Protein AF-A0A183TXJ0-F1 (afdb_monomer)

Mean predicted aligned error: 5.39 Å

Structure (mmCIF, N/CA/C/O backbone):
data_AF-A0A183TXJ0-F1
#
_entry.id   AF-A0A183TXJ0-F1
#
loop_
_atom_site.group_PDB
_atom_site.id
_atom_site.type_symbol
_atom_site.label_atom_id
_atom_site.label_alt_id
_atom_site.label_comp_id
_atom_site.label_asym_id
_atom_site.label_entity_id
_atom_site.label_seq_id
_atom_site.pdbx_PDB_ins_code
_atom_site.Cartn_x
_atom_site.Cartn_y
_atom_site.Cartn_z
_atom_site.occupancy
_atom_site.B_iso_or_equiv
_atom_site.auth_seq_id
_atom_site.auth_comp_id
_atom_site.auth_asym_id
_atom_site.auth_atom_id
_atom_site.pdbx_PDB_model_num
ATOM 1 N N . THR A 1 1 ? -11.719 11.748 6.983 1.00 96.56 1 THR A N 1
ATOM 2 C CA . THR A 1 1 ? -11.239 13.034 6.437 1.00 96.56 1 THR A CA 1
ATOM 3 C C . THR A 1 1 ? -11.824 14.182 7.233 1.00 96.56 1 THR A C 1
ATOM 5 O O . THR A 1 1 ? -12.914 14.024 7.769 1.00 96.56 1 THR A O 1
ATOM 8 N N . THR A 1 2 ? -11.130 15.321 7.303 1.00 98.06 2 THR A N 1
ATOM 9 C CA . THR A 1 2 ? -11.661 16.577 7.871 1.00 98.06 2 THR A CA 1
ATOM 10 C C . THR A 1 2 ? -12.216 17.528 6.818 1.00 98.06 2 THR A C 1
ATOM 12 O O . THR A 1 2 ? -12.586 18.658 7.136 1.00 98.06 2 THR A O 1
ATOM 15 N N . ARG A 1 3 ? -12.206 17.122 5.545 1.00 97.88 3 ARG A N 1
ATOM 16 C CA . ARG A 1 3 ? -12.872 17.869 4.482 1.00 97.88 3 ARG A CA 1
A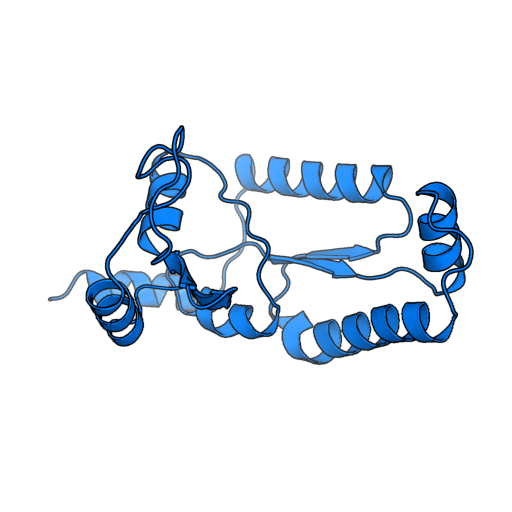TOM 17 C C . ARG A 1 3 ? -14.383 17.850 4.736 1.00 97.88 3 ARG A C 1
ATOM 19 O O . ARG A 1 3 ? -14.897 16.789 5.078 1.00 97.88 3 ARG A O 1
ATOM 26 N N . PRO A 1 4 ? -15.112 18.957 4.524 1.00 96.88 4 PRO A N 1
ATOM 27 C CA . PRO A 1 4 ? -16.568 18.928 4.518 1.00 96.88 4 PRO A CA 1
ATOM 28 C C . PRO A 1 4 ? -17.114 17.932 3.488 1.00 96.88 4 PRO A C 1
ATOM 30 O O . PRO A 1 4 ? -16.593 17.816 2.371 1.00 96.88 4 PRO A O 1
ATOM 33 N N . LYS A 1 5 ? -18.182 17.228 3.863 1.00 97.44 5 LYS A N 1
ATOM 34 C CA . LYS A 1 5 ? -18.923 16.338 2.967 1.00 97.44 5 LYS A CA 1
ATOM 35 C C . LYS A 1 5 ? -19.512 17.145 1.807 1.00 97.44 5 LYS A C 1
ATOM 37 O O . LYS A 1 5 ? -20.198 18.137 2.040 1.00 97.44 5 LYS A O 1
ATOM 42 N N . LYS A 1 6 ? -19.248 16.732 0.567 1.00 96.94 6 LYS A N 1
ATOM 43 C CA . LYS A 1 6 ? -19.838 17.325 -0.643 1.00 96.94 6 LYS A CA 1
ATOM 44 C C . LYS A 1 6 ? -21.233 16.753 -0.896 1.00 96.94 6 LYS A C 1
ATOM 46 O O . LYS A 1 6 ? -21.591 15.685 -0.396 1.00 96.94 6 LYS A O 1
ATOM 51 N N . THR A 1 7 ? -22.017 17.452 -1.711 1.00 96.94 7 THR A N 1
ATOM 52 C CA . THR A 1 7 ? -23.308 16.960 -2.204 1.00 96.94 7 THR A CA 1
ATOM 53 C C . THR A 1 7 ? -23.135 15.609 -2.901 1.00 96.94 7 THR A C 1
ATOM 55 O O . THR A 1 7 ? -22.216 15.440 -3.697 1.00 96.94 7 THR A O 1
ATOM 58 N N . GLY A 1 8 ? -23.998 14.643 -2.579 1.00 96.12 8 GLY A N 1
ATOM 59 C CA . GLY A 1 8 ? -23.930 13.274 -3.105 1.00 96.12 8 GLY A CA 1
ATOM 60 C C . GLY A 1 8 ? -23.003 12.330 -2.331 1.00 96.12 8 GLY A C 1
ATOM 61 O O . GLY A 1 8 ? -23.166 11.118 -2.430 1.00 96.12 8 GLY A O 1
ATOM 62 N N . GLU A 1 9 ? -22.087 12.840 -1.500 1.00 97.31 9 GLU A N 1
ATOM 63 C CA . GLU A 1 9 ? -21.264 11.976 -0.652 1.00 97.31 9 GLU A CA 1
ATOM 64 C C . GLU A 1 9 ? -22.064 11.455 0.550 1.00 97.31 9 GLU A C 1
ATOM 66 O O . GLU A 1 9 ? -22.829 12.178 1.204 1.00 97.31 9 GLU A O 1
ATOM 71 N N . ILE A 1 10 ? -21.832 10.184 0.865 1.00 97.00 10 ILE A N 1
ATOM 72 C CA . ILE A 1 10 ? -22.434 9.453 1.983 1.00 97.00 10 ILE A CA 1
ATOM 73 C C . ILE A 1 10 ? -21.342 9.161 3.015 1.00 97.00 10 ILE A C 1
ATOM 75 O O . ILE A 1 10 ? -20.298 8.595 2.667 1.00 97.00 10 ILE A O 1
ATOM 79 N N . ASP A 1 11 ? -21.589 9.566 4.263 1.00 95.25 11 ASP A N 1
ATOM 80 C CA . ASP A 1 11 ? -20.693 9.310 5.394 1.00 95.25 11 ASP A CA 1
ATOM 81 C C . ASP A 1 11 ? -20.598 7.808 5.692 1.00 95.25 11 ASP A C 1
ATOM 83 O O . ASP A 1 11 ? -21.582 7.078 5.587 1.00 95.25 11 ASP A O 1
ATOM 87 N N . GLY A 1 12 ? -19.388 7.335 5.982 1.00 91.00 12 GLY A N 1
ATOM 88 C CA . GLY A 1 12 ? -19.081 5.915 6.177 1.00 91.00 12 GLY A CA 1
ATOM 89 C C . GLY A 1 12 ? -19.061 5.064 4.901 1.00 91.00 12 GLY A C 1
ATOM 90 O O . GLY A 1 12 ? -18.712 3.889 4.970 1.00 91.00 12 GLY A O 1
ATOM 91 N N . VAL A 1 13 ? -19.388 5.644 3.741 1.00 91.31 13 VAL A N 1
ATOM 92 C CA . VAL A 1 13 ? -19.269 4.981 2.430 1.00 91.31 13 VAL A CA 1
ATOM 93 C C . VAL A 1 13 ? -18.114 5.573 1.636 1.00 91.31 13 VAL A C 1
ATOM 95 O O . VAL A 1 13 ? -17.199 4.857 1.250 1.00 91.31 13 VAL A O 1
ATOM 98 N N . HIS A 1 14 ? -18.144 6.887 1.406 1.00 94.25 14 HIS A N 1
ATOM 99 C CA . HIS A 1 14 ? -17.105 7.569 0.630 1.00 94.25 14 HIS A CA 1
ATOM 100 C C . HIS A 1 14 ? -15.926 7.933 1.530 1.00 94.25 14 HIS A C 1
ATOM 102 O O . HIS A 1 14 ? -14.775 7.633 1.232 1.00 94.25 14 HIS A O 1
ATOM 108 N N . PHE A 1 15 ? -16.234 8.561 2.664 1.00 95.75 15 PHE A N 1
ATOM 109 C CA . PHE A 1 15 ? -15.303 8.834 3.747 1.00 95.75 15 PHE A CA 1
ATOM 110 C C . PHE A 1 15 ? -16.058 8.817 5.072 1.00 95.75 15 PHE A C 1
ATOM 112 O O . PHE A 1 15 ? -17.267 9.029 5.102 1.00 95.75 15 PHE A O 1
ATOM 119 N N . HIS A 1 16 ? -15.323 8.656 6.168 1.00 95.69 16 HIS A N 1
ATOM 120 C CA . HIS A 1 16 ? -15.773 9.127 7.475 1.00 95.69 16 HIS A CA 1
ATOM 121 C C . HIS A 1 16 ? -15.423 10.612 7.606 1.00 95.69 16 HIS A C 1
ATOM 123 O O . HIS A 1 16 ? -14.237 10.971 7.604 1.00 95.69 16 HIS A O 1
ATOM 129 N N . PHE A 1 17 ? -16.431 11.474 7.661 1.00 97.50 17 PHE A N 1
ATOM 130 C CA . PHE A 1 17 ? -16.285 12.923 7.762 1.00 97.50 17 PHE A CA 1
ATOM 131 C C . PHE A 1 17 ? -16.261 13.333 9.237 1.00 97.50 17 PHE A C 1
ATOM 133 O O . PHE A 1 17 ? -17.253 13.214 9.946 1.00 97.50 17 PHE A O 1
ATOM 140 N N . VAL A 1 18 ? -15.111 13.810 9.715 1.00 97.56 18 VAL A N 1
ATOM 141 C CA . VAL A 1 18 ? -14.884 14.139 11.132 1.00 97.56 18 VAL A CA 1
ATOM 142 C C . VAL A 1 18 ? -14.371 15.565 11.295 1.00 97.56 18 VAL A C 1
ATOM 144 O O . VAL A 1 18 ? -13.821 16.154 10.366 1.00 97.56 18 VAL A O 1
ATOM 147 N N . THR A 1 19 ? -14.506 16.138 12.490 1.00 98.06 19 THR A N 1
ATOM 148 C CA . THR A 1 19 ? -13.908 17.447 12.786 1.00 98.06 19 THR A CA 1
ATOM 149 C C . THR A 1 19 ? -12.379 17.353 12.840 1.00 98.06 19 THR A C 1
ATOM 151 O O . THR A 1 19 ? -11.810 16.291 13.109 1.00 98.06 19 THR A O 1
ATOM 154 N N . ARG A 1 20 ? -11.683 18.480 12.615 1.00 97.75 20 ARG A N 1
ATOM 155 C CA . ARG A 1 20 ? -10.211 18.528 12.715 1.00 97.75 20 ARG A CA 1
ATOM 156 C C . ARG A 1 20 ? -9.717 18.164 14.115 1.00 97.75 20 ARG A C 1
ATOM 158 O O . ARG A 1 20 ? -8.754 17.411 14.226 1.00 97.75 20 ARG A O 1
ATOM 165 N N . GLN A 1 21 ? -10.414 18.628 15.153 1.00 98.19 21 GLN A N 1
ATOM 166 C CA . GLN A 1 21 ? -10.117 18.280 16.543 1.00 98.19 21 GLN A CA 1
ATOM 167 C C . GLN A 1 21 ? -10.182 16.763 16.760 1.00 98.19 21 GLN A C 1
ATOM 169 O O . GLN A 1 21 ? -9.203 16.168 17.207 1.00 98.19 21 GLN A O 1
ATOM 174 N N . LYS A 1 22 ? -11.292 16.127 16.364 1.00 97.81 22 LYS A N 1
ATOM 175 C CA . LYS A 1 22 ? -11.473 14.682 16.521 1.00 97.81 22 LYS A CA 1
ATOM 176 C C . LYS A 1 22 ? -10.406 13.887 15.769 1.00 97.81 22 LYS A C 1
ATOM 178 O O . LYS A 1 22 ? -9.832 12.949 16.313 1.00 97.81 22 LYS A O 1
ATOM 183 N N . PHE A 1 23 ? -10.088 14.301 14.543 1.00 98.38 23 PHE A N 1
ATOM 184 C CA . PHE A 1 23 ? -9.025 13.675 13.758 1.00 98.38 23 PHE A CA 1
ATOM 185 C C . PHE A 1 23 ? -7.675 13.725 14.486 1.00 98.38 23 PHE A C 1
ATOM 187 O O . PHE A 1 23 ? -6.971 12.723 14.558 1.00 98.38 23 PHE A O 1
ATOM 194 N N . GLN A 1 24 ? -7.311 14.881 15.046 1.00 97.62 24 GLN A N 1
ATOM 195 C CA . GLN A 1 24 ? -6.050 15.053 15.769 1.00 97.62 24 GLN A CA 1
ATOM 196 C C . GLN A 1 24 ? -6.007 14.263 17.083 1.00 97.62 24 GLN A C 1
ATOM 198 O O . GLN A 1 24 ? -4.942 13.785 17.469 1.00 97.62 24 GLN A O 1
ATOM 203 N N . GLU A 1 25 ? -7.136 14.129 17.782 1.00 98.06 25 GLU A N 1
ATOM 204 C CA . GLU A 1 25 ? -7.260 13.252 18.953 1.00 98.06 25 GLU A CA 1
ATOM 205 C C . GLU A 1 25 ? -7.050 11.785 18.570 1.00 98.06 25 GLU A C 1
ATOM 207 O O . GLU A 1 25 ? -6.252 11.092 19.197 1.00 98.06 25 GLU A O 1
ATOM 212 N N . ASP A 1 26 ? -7.705 11.323 17.503 1.00 97.44 26 ASP A N 1
ATOM 213 C CA . ASP A 1 26 ? -7.572 9.947 17.023 1.00 97.44 26 ASP A CA 1
ATOM 214 C C . ASP A 1 26 ? -6.156 9.654 16.489 1.00 97.44 26 ASP A C 1
ATOM 216 O O . ASP A 1 26 ? -5.640 8.553 16.689 1.00 97.44 26 ASP A O 1
ATOM 220 N N . ALA A 1 27 ? -5.489 10.645 15.889 1.00 95.50 27 ALA A N 1
ATOM 221 C CA . ALA A 1 27 ? -4.088 10.547 15.483 1.00 95.50 27 ALA A CA 1
ATOM 222 C C . ALA A 1 27 ? -3.141 10.415 16.680 1.00 95.50 27 ALA A C 1
ATOM 224 O O . ALA A 1 27 ? -2.298 9.520 16.690 1.00 95.50 27 ALA A O 1
ATOM 225 N N . ARG A 1 28 ? -3.315 11.242 17.721 1.00 95.94 28 ARG A N 1
ATOM 226 C CA . ARG A 1 28 ? -2.548 11.132 18.976 1.00 95.94 28 ARG A CA 1
ATOM 227 C C . ARG A 1 28 ? -2.783 9.800 19.687 1.00 95.94 28 ARG A C 1
ATOM 229 O O . ARG A 1 28 ? -1.866 9.276 20.305 1.00 95.94 28 ARG A O 1
ATOM 236 N N . ALA A 1 29 ? -3.983 9.242 19.559 1.00 94.88 29 ALA A N 1
ATOM 237 C CA . ALA A 1 29 ? -4.339 7.933 20.096 1.00 94.88 29 ALA A CA 1
ATOM 238 C C . ALA A 1 29 ? -3.869 6.747 19.225 1.00 94.88 29 ALA A C 1
ATOM 240 O O . ALA A 1 29 ? -4.245 5.613 19.507 1.00 94.88 29 ALA A O 1
ATOM 241 N N . GLY A 1 30 ? -3.102 6.979 18.152 1.00 91.25 30 GLY A N 1
ATOM 242 C CA . GLY A 1 30 ? -2.546 5.909 17.317 1.00 91.25 30 GLY A CA 1
ATOM 243 C C . GLY A 1 30 ? -3.581 5.137 16.490 1.00 91.25 30 GLY A C 1
ATOM 244 O O . GLY A 1 30 ? -3.345 3.987 16.134 1.00 91.25 30 GLY A O 1
ATOM 245 N N . LYS A 1 31 ? -4.738 5.736 16.171 1.00 93.12 31 LYS A N 1
ATOM 246 C CA . LYS A 1 31 ? -5.843 5.038 15.477 1.00 93.12 31 LYS A CA 1
ATOM 247 C C . LYS A 1 31 ? -5.697 4.949 13.955 1.00 93.12 31 LYS A C 1
ATOM 249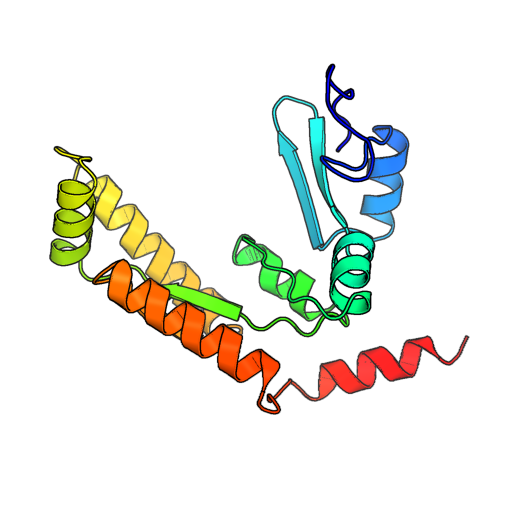 O O . LYS A 1 31 ? -6.563 4.370 13.292 1.00 93.12 31 LYS A O 1
ATOM 254 N N . PHE A 1 32 ? -4.640 5.525 13.390 1.00 92.00 32 PHE A N 1
ATOM 255 C CA . PHE A 1 32 ? -4.385 5.549 11.951 1.00 92.00 32 PHE A CA 1
ATOM 256 C C . PHE A 1 32 ? -3.129 4.754 11.601 1.00 92.00 32 PHE A C 1
ATOM 258 O O . PHE A 1 32 ? -2.120 4.851 12.292 1.00 92.00 32 PHE A O 1
ATOM 265 N N . ILE A 1 33 ? -3.195 4.019 10.491 1.00 89.38 33 ILE A N 1
ATOM 266 C CA . ILE A 1 33 ? -2.031 3.386 9.853 1.00 89.38 33 ILE A CA 1
ATOM 267 C C . ILE A 1 33 ? -1.159 4.466 9.214 1.00 89.38 33 ILE A C 1
ATOM 269 O O . ILE A 1 33 ? 0.053 4.496 9.393 1.00 89.38 33 ILE A O 1
ATOM 273 N N . GLU A 1 34 ? -1.808 5.372 8.487 1.00 89.62 34 GLU A N 1
ATOM 274 C CA . GLU A 1 34 ? -1.201 6.555 7.901 1.00 89.62 34 GLU A CA 1
ATOM 275 C C . GLU A 1 34 ? -2.205 7.703 7.918 1.00 89.62 34 GLU A C 1
ATOM 277 O O . GLU A 1 34 ? -3.425 7.497 7.871 1.00 89.62 34 GLU A O 1
ATOM 282 N N . TYR A 1 35 ? -1.684 8.920 7.984 1.00 93.25 35 TYR A N 1
ATOM 283 C CA . TYR A 1 35 ? -2.465 10.130 7.822 1.00 93.25 35 TYR A CA 1
ATOM 284 C C . TYR A 1 35 ? -1.593 11.259 7.280 1.00 93.25 35 TYR A C 1
ATOM 286 O O . TYR A 1 35 ? -0.374 11.256 7.431 1.00 93.25 35 TYR A O 1
ATOM 294 N N . GLY A 1 36 ? -2.230 12.235 6.646 1.00 93.25 36 GLY A N 1
ATOM 295 C CA . GLY A 1 36 ? -1.560 13.385 6.059 1.00 93.25 36 GLY A CA 1
ATOM 296 C C . GLY A 1 36 ? -2.533 14.507 5.737 1.00 93.25 36 GLY A C 1
ATOM 297 O O . GLY A 1 36 ? -3.750 14.367 5.881 1.00 93.25 36 GLY A O 1
ATOM 298 N N . GLU A 1 37 ? -1.986 15.636 5.300 1.00 96.12 37 GLU A N 1
ATOM 299 C CA . GLU A 1 37 ? -2.767 16.790 4.871 1.00 96.12 37 GLU A CA 1
ATOM 300 C C . GLU A 1 37 ? -2.759 16.908 3.344 1.00 96.12 37 GLU A C 1
ATOM 302 O O . GLU A 1 37 ? -1.713 16.847 2.704 1.00 96.12 37 GLU A O 1
ATOM 307 N N . TYR A 1 38 ? -3.938 17.105 2.760 1.00 94.06 38 TYR A N 1
ATOM 308 C CA . TYR A 1 38 ? -4.116 17.393 1.343 1.00 94.06 38 TYR A CA 1
ATOM 309 C C . TYR A 1 38 ? -5.142 18.510 1.180 1.00 94.06 38 TYR A C 1
ATOM 311 O O . TYR A 1 38 ? -6.238 18.443 1.739 1.00 94.06 38 TYR A O 1
ATOM 319 N N . GLN A 1 39 ? -4.782 19.554 0.429 1.00 95.00 39 GLN A N 1
ATOM 320 C CA . GLN A 1 39 ? -5.623 20.741 0.226 1.00 95.00 39 GLN A CA 1
ATOM 321 C C . GLN A 1 39 ? -6.216 21.282 1.547 1.00 95.00 39 GLN A C 1
ATOM 323 O O . GLN A 1 39 ? -7.417 21.515 1.647 1.00 95.00 39 GLN A O 1
ATOM 328 N N . LYS A 1 40 ? -5.370 21.461 2.576 1.00 96.69 40 LYS A N 1
ATOM 329 C CA . LYS A 1 40 ? -5.730 21.963 3.923 1.00 96.69 40 LYS A CA 1
ATOM 330 C C . LYS A 1 40 ? -6.648 21.052 4.756 1.00 96.69 40 LYS A C 1
ATOM 332 O O . LYS A 1 40 ? -7.060 21.422 5.859 1.00 96.69 40 LYS A O 1
ATOM 337 N N . HIS A 1 41 ? -6.965 19.853 4.273 1.00 97.94 41 HIS A N 1
ATOM 338 C CA . HIS A 1 41 ? -7.787 18.876 4.982 1.00 97.94 41 HIS A CA 1
ATOM 339 C C . HIS A 1 41 ? -6.986 17.625 5.327 1.00 97.94 41 HIS A C 1
ATOM 341 O O . HIS A 1 41 ? -6.141 17.183 4.554 1.00 97.94 41 HIS A O 1
ATOM 347 N N . LEU A 1 42 ? -7.269 17.037 6.486 1.00 97.94 42 LEU A N 1
ATOM 348 C CA . LEU A 1 42 ? -6.601 15.826 6.938 1.00 97.94 42 LEU A CA 1
ATOM 349 C C . LEU A 1 42 ? -7.312 14.592 6.390 1.00 97.94 42 LEU A C 1
ATOM 351 O O . LEU A 1 42 ? -8.543 14.490 6.418 1.00 97.94 42 LEU A O 1
ATOM 355 N N . TYR A 1 43 ? -6.522 13.638 5.926 1.00 96.62 43 TYR A N 1
ATOM 356 C CA . TYR A 1 43 ? -6.953 12.327 5.462 1.00 96.62 43 TYR A CA 1
ATOM 357 C C . TYR A 1 43 ? -6.150 11.270 6.198 1.00 96.62 43 TYR A C 1
ATOM 359 O O . TYR A 1 43 ? -5.010 11.509 6.583 1.00 96.62 43 TYR A O 1
ATOM 367 N N . GLY A 1 44 ? -6.752 10.110 6.412 1.00 94.38 44 GLY A N 1
ATOM 368 C CA . GLY A 1 44 ? -6.070 9.014 7.073 1.00 94.38 44 GLY A CA 1
ATOM 369 C C . GLY A 1 44 ? -6.824 7.711 6.925 1.00 94.38 44 GLY A C 1
ATOM 370 O O . GLY A 1 44 ? -8.045 7.699 6.740 1.00 94.38 44 GLY A O 1
ATOM 371 N N . THR A 1 45 ? -6.066 6.632 7.039 1.00 92.19 45 THR A N 1
ATOM 372 C CA . THR A 1 45 ? -6.538 5.255 6.943 1.00 92.19 45 THR A CA 1
ATOM 373 C C . THR A 1 45 ? -6.632 4.694 8.354 1.00 92.19 45 THR A C 1
ATOM 375 O O . THR A 1 45 ? -5.618 4.390 8.982 1.00 92.19 45 THR A O 1
ATOM 378 N N . SER A 1 46 ? -7.848 4.638 8.906 1.00 92.12 46 SER A N 1
ATOM 379 C CA . SER A 1 46 ? -8.045 4.188 10.290 1.00 92.12 46 SER A CA 1
ATOM 380 C C . SER A 1 46 ? -7.923 2.671 10.403 1.00 92.12 46 SER A C 1
ATOM 382 O O . SER A 1 46 ? -8.466 1.954 9.562 1.00 92.12 46 SER A O 1
ATOM 384 N N . ILE A 1 47 ? -7.301 2.188 11.480 1.00 91.56 47 ILE A N 1
ATOM 385 C CA . ILE A 1 47 ? -7.187 0.751 11.783 1.00 91.56 47 ILE A CA 1
ATOM 386 C C . ILE A 1 47 ? -8.583 0.116 11.884 1.00 91.56 47 ILE A C 1
ATOM 388 O O . ILE A 1 47 ? -8.824 -0.955 11.333 1.00 91.56 47 ILE A O 1
ATOM 392 N N . ALA A 1 48 ? -9.535 0.815 12.510 1.00 91.19 48 ALA A N 1
ATOM 393 C CA . ALA A 1 48 ? -10.912 0.347 12.662 1.00 91.19 48 ALA A CA 1
ATOM 394 C C . ALA A 1 48 ? -11.627 0.129 11.315 1.00 91.19 48 ALA A C 1
ATOM 396 O O . ALA A 1 48 ? -12.343 -0.857 11.158 1.00 91.19 48 ALA A O 1
ATOM 397 N N . ALA A 1 49 ? -11.414 1.009 10.329 1.00 90.81 49 ALA A N 1
ATOM 398 C CA . ALA A 1 49 ? -11.986 0.836 8.992 1.00 90.81 49 ALA A CA 1
ATOM 399 C C . ALA A 1 49 ? -11.433 -0.415 8.294 1.00 90.81 49 ALA A C 1
ATOM 401 O O . ALA A 1 49 ? -12.193 -1.145 7.661 1.00 90.81 49 ALA A O 1
ATOM 402 N N . VAL A 1 50 ? -10.136 -0.697 8.458 1.00 91.44 50 VAL A N 1
ATOM 403 C CA . VAL A 1 50 ? -9.524 -1.926 7.933 1.00 91.44 50 VAL A CA 1
ATOM 404 C C . VAL A 1 50 ? -10.140 -3.152 8.596 1.00 91.44 50 VAL A C 1
ATOM 406 O O . VAL A 1 50 ? -10.607 -4.063 7.914 1.00 91.44 50 VAL A O 1
ATOM 409 N N . GLN A 1 51 ? -10.216 -3.139 9.928 1.00 91.12 51 GLN A N 1
ATOM 410 C CA . GLN A 1 51 ? -10.792 -4.232 10.702 1.00 91.12 51 GLN A CA 1
ATOM 411 C C . GLN A 1 51 ? -12.254 -4.491 10.317 1.00 91.12 51 GLN A C 1
ATOM 413 O O . GLN A 1 51 ? -12.672 -5.640 10.227 1.00 91.12 51 GLN A O 1
ATOM 418 N N . ALA A 1 52 ? -13.031 -3.446 10.024 1.00 91.69 52 ALA A N 1
ATOM 419 C CA . ALA A 1 52 ? -14.413 -3.587 9.574 1.00 91.69 52 ALA A CA 1
ATOM 420 C C . ALA A 1 52 ? -14.539 -4.310 8.220 1.00 91.69 52 ALA A C 1
ATOM 422 O O . ALA A 1 52 ? -15.520 -5.023 8.009 1.00 91.69 52 ALA A O 1
ATOM 423 N N . VAL A 1 53 ? -13.571 -4.152 7.308 1.00 92.38 53 VAL A N 1
ATOM 424 C CA . VAL A 1 53 ? -13.525 -4.905 6.041 1.00 92.38 53 VAL A CA 1
ATOM 425 C C . VAL A 1 53 ? -13.163 -6.365 6.304 1.00 92.38 53 VAL A C 1
ATOM 427 O O . VAL A 1 53 ? -13.866 -7.257 5.830 1.00 92.38 53 VAL A O 1
ATOM 430 N N . VAL A 1 54 ? -12.130 -6.603 7.116 1.00 89.75 54 VAL A N 1
ATOM 431 C CA . VAL A 1 54 ? -11.675 -7.954 7.485 1.00 89.75 54 VAL A CA 1
ATOM 432 C C . VAL A 1 54 ? -12.785 -8.740 8.190 1.00 89.75 54 VAL A C 1
ATOM 434 O O . VAL A 1 54 ? -13.068 -9.876 7.823 1.00 89.75 54 VAL A O 1
ATOM 437 N N . ASN A 1 55 ? -13.508 -8.110 9.120 1.00 91.19 55 ASN A N 1
ATOM 438 C CA . ASN A 1 55 ? -14.630 -8.721 9.845 1.00 91.19 55 ASN A CA 1
ATOM 439 C C . ASN A 1 55 ? -15.817 -9.095 8.938 1.00 91.19 55 ASN A C 1
ATOM 441 O O . ASN A 1 55 ? -16.702 -9.833 9.360 1.00 91.19 55 ASN A O 1
ATOM 445 N N . ARG A 1 56 ? -15.857 -8.594 7.697 1.00 93.25 56 ARG A N 1
ATOM 446 C CA . ARG A 1 56 ? -16.842 -8.976 6.671 1.00 93.25 56 ARG A CA 1
ATOM 447 C C . ARG A 1 56 ? -16.320 -10.074 5.738 1.00 93.25 56 ARG A C 1
ATOM 449 O O . ARG A 1 56 ? -16.886 -10.248 4.662 1.00 93.25 56 ARG A O 1
ATOM 456 N N . ALA A 1 57 ? -15.248 -10.767 6.130 1.00 89.44 57 ALA A N 1
ATOM 457 C CA . ALA A 1 57 ? -14.570 -11.796 5.344 1.00 89.44 57 ALA A CA 1
ATOM 458 C C . ALA A 1 57 ? -14.144 -11.298 3.950 1.00 89.44 57 ALA A C 1
ATOM 460 O O . ALA A 1 57 ? -14.293 -11.996 2.951 1.00 89.44 57 ALA A O 1
ATOM 461 N N . LYS A 1 58 ? -13.645 -10.056 3.875 1.00 90.88 58 LYS A N 1
ATOM 462 C CA . LYS A 1 58 ? -13.115 -9.458 2.643 1.00 90.88 58 LYS A CA 1
ATOM 463 C C . LYS A 1 58 ? -11.645 -9.103 2.803 1.00 90.88 58 LYS A C 1
ATOM 465 O O . LYS A 1 58 ? -11.222 -8.659 3.870 1.00 90.88 58 LYS A O 1
ATOM 470 N N . ILE A 1 59 ? -10.897 -9.201 1.708 1.00 90.38 59 ILE A N 1
ATOM 471 C CA . ILE A 1 59 ? -9.534 -8.678 1.627 1.00 90.38 59 ILE A CA 1
ATOM 472 C C . ILE A 1 59 ? -9.595 -7.161 1.460 1.00 90.38 59 ILE A C 1
ATOM 474 O O . ILE A 1 59 ? -10.252 -6.637 0.558 1.00 90.38 59 ILE A O 1
ATOM 478 N N . CYS A 1 60 ? -8.903 -6.446 2.342 1.00 92.12 60 CYS A N 1
ATOM 479 C CA . CYS A 1 60 ? -8.750 -5.006 2.226 1.00 92.12 60 CYS A CA 1
ATOM 480 C C . CYS A 1 60 ? -7.475 -4.684 1.439 1.00 92.12 60 CYS A C 1
ATOM 482 O O . CYS A 1 60 ? -6.371 -4.971 1.898 1.00 92.12 60 CYS A O 1
ATOM 484 N N . LEU A 1 61 ? -7.631 -4.102 0.248 1.00 91.38 61 LEU A N 1
ATOM 485 C CA . LEU A 1 61 ? -6.510 -3.693 -0.592 1.00 91.38 61 LEU A CA 1
ATOM 486 C C . LEU A 1 61 ? -6.058 -2.279 -0.216 1.00 91.38 61 LEU A C 1
ATOM 488 O O . LEU A 1 61 ? -6.845 -1.335 -0.291 1.00 91.38 61 LEU A O 1
ATOM 492 N N . PHE A 1 62 ? -4.778 -2.127 0.127 1.00 86.94 62 PHE A N 1
ATOM 493 C CA . PHE A 1 62 ? -4.177 -0.830 0.425 1.00 86.94 62 PHE A CA 1
ATOM 494 C C . PHE A 1 62 ? -3.070 -0.471 -0.550 1.00 86.94 62 PHE A C 1
ATOM 496 O O . PHE A 1 62 ? -2.258 -1.307 -0.932 1.00 86.94 62 PHE A O 1
ATOM 503 N N . THR A 1 63 ? -3.002 0.817 -0.879 1.00 86.38 63 THR A N 1
ATOM 504 C CA . THR A 1 63 ? -1.822 1.423 -1.496 1.00 86.38 63 THR A CA 1
ATOM 505 C C . THR A 1 63 ? -1.195 2.337 -0.453 1.00 86.38 63 THR A C 1
ATOM 507 O O . THR A 1 63 ? -1.700 3.428 -0.211 1.00 86.38 63 THR A O 1
ATOM 510 N N . LEU A 1 64 ? -0.150 1.855 0.216 1.00 84.75 64 LEU A N 1
ATOM 511 C CA . LEU A 1 64 ? 0.570 2.591 1.257 1.00 84.75 64 LEU A CA 1
ATOM 512 C C . LEU A 1 64 ? 1.946 2.980 0.739 1.00 84.75 64 LEU A C 1
ATOM 514 O O . LEU A 1 64 ? 2.546 2.263 -0.065 1.00 84.75 64 LEU A O 1
ATOM 518 N N . LYS A 1 65 ? 2.487 4.081 1.256 1.00 87.69 65 LYS A N 1
ATOM 519 C CA . LYS A 1 65 ? 3.912 4.365 1.082 1.00 87.69 65 LYS A CA 1
ATOM 520 C C . LYS A 1 65 ? 4.746 3.339 1.852 1.00 87.69 65 LYS A C 1
ATOM 522 O O . LYS A 1 65 ? 4.386 2.961 2.967 1.00 87.69 65 LYS A O 1
ATOM 527 N N . ALA A 1 66 ? 5.887 2.938 1.291 1.00 90.00 66 ALA A N 1
ATOM 528 C CA . ALA A 1 66 ? 6.768 1.940 1.903 1.00 90.00 66 ALA A CA 1
ATOM 529 C C . ALA A 1 66 ? 7.229 2.336 3.322 1.00 90.00 66 ALA A C 1
ATOM 531 O O . ALA A 1 66 ? 7.289 1.488 4.212 1.00 90.00 66 ALA A O 1
ATOM 532 N N . GLU A 1 67 ? 7.435 3.635 3.568 1.00 89.88 67 GLU A N 1
ATOM 533 C CA . GLU A 1 67 ? 7.772 4.202 4.884 1.00 89.88 67 GLU A CA 1
ATOM 534 C C . GLU A 1 67 ? 6.763 3.827 5.991 1.00 89.88 67 GLU A C 1
ATOM 536 O O . GLU A 1 67 ? 7.142 3.629 7.149 1.00 89.88 67 GLU A O 1
ATOM 541 N N . ASN A 1 68 ? 5.491 3.622 5.629 1.00 88.94 68 ASN A N 1
ATOM 542 C CA . ASN A 1 68 ? 4.412 3.281 6.558 1.00 88.94 68 ASN A CA 1
ATOM 543 C C . ASN A 1 68 ? 4.307 1.772 6.841 1.00 88.94 68 ASN A C 1
ATOM 545 O O . ASN A 1 68 ? 3.592 1.372 7.765 1.00 88.94 68 ASN A O 1
ATOM 549 N N . LEU A 1 69 ? 5.053 0.913 6.130 1.00 90.50 69 LEU A N 1
ATOM 550 C CA . LEU A 1 69 ? 5.017 -0.542 6.342 1.00 90.50 69 LEU A CA 1
ATOM 551 C C . LEU A 1 69 ? 5.444 -0.926 7.759 1.00 90.50 69 LEU A C 1
ATOM 553 O O . LEU A 1 69 ? 4.841 -1.806 8.368 1.00 90.50 69 LEU A O 1
ATOM 557 N N . LYS A 1 70 ? 6.436 -0.238 8.334 1.00 88.81 70 LYS A N 1
ATOM 558 C CA . LYS A 1 70 ? 6.873 -0.494 9.717 1.00 88.81 70 LYS A CA 1
ATOM 559 C C . LYS A 1 70 ? 5.761 -0.215 10.729 1.00 88.81 70 LYS A C 1
ATOM 561 O O . LYS A 1 70 ? 5.643 -0.940 11.711 1.00 88.81 70 LYS A O 1
ATOM 566 N N . ALA A 1 71 ? 4.956 0.825 10.510 1.00 85.56 71 ALA A N 1
ATOM 567 C CA . ALA A 1 71 ? 3.810 1.126 11.364 1.00 85.56 71 ALA A CA 1
ATOM 568 C C . ALA A 1 71 ? 2.707 0.076 11.183 1.00 85.56 71 ALA A C 1
ATOM 570 O O . ALA A 1 71 ? 2.222 -0.476 12.169 1.00 85.56 71 ALA A O 1
ATOM 571 N N . LEU A 1 72 ? 2.392 -0.281 9.934 1.00 87.94 72 LEU A N 1
ATOM 572 C CA . LEU A 1 72 ? 1.401 -1.308 9.622 1.00 87.94 72 LEU A CA 1
ATOM 573 C C . LEU A 1 72 ? 1.758 -2.664 10.250 1.00 87.94 72 LEU A C 1
ATOM 575 O O . LEU A 1 72 ? 0.904 -3.295 10.869 1.00 87.94 72 LEU A O 1
ATOM 579 N N . ARG A 1 73 ? 3.025 -3.087 10.183 1.00 87.75 73 ARG A N 1
ATOM 580 C CA . ARG A 1 73 ? 3.494 -4.346 10.787 1.00 87.75 73 ARG A CA 1
ATOM 581 C C . ARG A 1 73 ? 3.532 -4.330 12.320 1.00 87.75 73 ARG A C 1
ATOM 583 O O . ARG A 1 73 ? 3.830 -5.360 12.908 1.00 87.75 73 ARG A O 1
ATOM 590 N N . ARG A 1 74 ? 3.247 -3.213 12.995 1.00 84.75 74 ARG A N 1
ATOM 591 C CA . ARG A 1 74 ? 3.028 -3.200 14.457 1.00 84.75 74 ARG A CA 1
ATOM 592 C C . ARG A 1 74 ? 1.569 -3.436 14.838 1.00 84.75 74 ARG A C 1
ATOM 594 O O . ARG A 1 74 ? 1.276 -3.636 16.010 1.00 84.75 74 ARG A O 1
ATOM 601 N N . THR A 1 75 ? 0.662 -3.392 13.867 1.00 83.81 75 THR A N 1
ATOM 602 C CA . THR A 1 75 ? -0.755 -3.676 14.087 1.00 83.81 75 THR A CA 1
ATOM 603 C C . THR A 1 75 ? -1.018 -5.179 14.051 1.00 83.81 75 THR A C 1
ATOM 605 O O . THR A 1 75 ? -0.229 -5.955 13.511 1.00 83.81 75 THR A O 1
ATOM 608 N N . SER A 1 76 ? -2.173 -5.584 14.566 1.00 81.75 76 SER A N 1
ATOM 609 C CA . SER A 1 76 ? -2.683 -6.954 14.494 1.00 81.75 76 SER A CA 1
ATOM 610 C C . SER A 1 76 ? -3.260 -7.335 13.124 1.00 81.75 76 SER A C 1
ATOM 612 O O . SER A 1 76 ? -3.823 -8.417 12.981 1.00 81.75 76 SER A O 1
ATOM 614 N N . LEU A 1 77 ? -3.139 -6.461 12.114 1.00 86.31 77 LEU A N 1
ATOM 615 C CA . LEU A 1 77 ? -3.761 -6.650 10.800 1.00 86.31 77 LEU A CA 1
ATOM 616 C C . LEU A 1 77 ? -3.054 -7.698 9.936 1.00 86.31 77 LEU A C 1
ATOM 618 O O . LEU A 1 77 ? -3.645 -8.149 8.963 1.00 86.31 77 LEU A O 1
ATOM 622 N N . MET A 1 78 ? -1.811 -8.060 10.280 1.00 90.25 78 MET A N 1
ATOM 623 C CA . MET A 1 78 ? -1.019 -9.101 9.609 1.00 90.25 78 MET A CA 1
ATOM 624 C C . MET A 1 78 ? -1.067 -8.992 8.069 1.00 90.25 78 MET A C 1
ATOM 626 O O . MET A 1 78 ? -1.544 -9.906 7.397 1.00 90.25 78 MET A O 1
ATOM 630 N N . PRO A 1 79 ? -0.644 -7.849 7.494 1.00 92.38 79 PRO A N 1
ATOM 631 C CA . PRO A 1 79 ? -0.782 -7.592 6.063 1.00 92.38 79 PRO A CA 1
ATOM 632 C C . PRO A 1 79 ? 0.072 -8.552 5.228 1.00 92.38 79 PRO A C 1
ATOM 634 O O . PRO A 1 79 ? 1.189 -8.879 5.623 1.00 92.38 79 PRO A O 1
ATOM 637 N N . TYR A 1 80 ? -0.416 -8.890 4.033 1.00 94.50 80 TYR A N 1
ATOM 638 C CA . TYR A 1 80 ? 0.401 -9.475 2.971 1.00 94.50 80 TYR A CA 1
ATOM 639 C C . TYR A 1 80 ? 0.874 -8.369 2.022 1.00 94.50 80 TYR A C 1
ATOM 641 O O . TYR A 1 80 ? 0.062 -7.665 1.417 1.00 94.50 80 TYR A O 1
ATOM 649 N N . VAL A 1 81 ? 2.185 -8.182 1.912 1.00 95.25 81 VAL A N 1
ATOM 650 C CA . VAL A 1 81 ? 2.811 -7.048 1.230 1.00 95.25 81 VAL A CA 1
ATOM 651 C C . VAL A 1 81 ? 3.380 -7.489 -0.114 1.00 95.25 81 VAL A C 1
ATOM 653 O O . VAL A 1 81 ? 4.379 -8.207 -0.181 1.00 95.25 81 VAL A O 1
ATOM 656 N N . VAL A 1 82 ? 2.767 -7.005 -1.196 1.00 96.38 82 VAL A N 1
ATOM 657 C CA . VAL A 1 82 ? 3.265 -7.187 -2.565 1.00 96.38 82 VAL A CA 1
ATOM 658 C C . VAL A 1 82 ? 3.964 -5.913 -3.025 1.00 96.38 82 VAL A C 1
ATOM 660 O O . VAL A 1 82 ? 3.339 -4.858 -3.120 1.00 96.38 82 VAL A O 1
ATOM 663 N N . PHE A 1 83 ? 5.250 -6.011 -3.349 1.00 97.19 83 PHE A N 1
ATOM 664 C CA . PHE A 1 83 ? 5.995 -4.930 -3.982 1.00 97.19 83 PHE A CA 1
ATOM 665 C C . PHE A 1 83 ? 5.987 -5.088 -5.503 1.00 97.19 83 PHE A C 1
ATOM 667 O O . PHE A 1 83 ? 6.397 -6.117 -6.041 1.00 97.19 83 PHE A O 1
ATOM 674 N N . ILE A 1 84 ? 5.523 -4.052 -6.200 1.00 96.62 84 ILE A N 1
ATOM 675 C CA . ILE A 1 84 ? 5.547 -3.987 -7.662 1.00 96.62 84 ILE A CA 1
ATOM 676 C C . ILE A 1 84 ? 6.843 -3.293 -8.080 1.00 96.62 84 ILE A C 1
ATOM 678 O O . ILE A 1 84 ? 6.922 -2.065 -8.124 1.00 96.62 84 ILE A O 1
ATOM 682 N N . ALA A 1 85 ? 7.870 -4.091 -8.350 1.00 97.19 85 ALA A N 1
ATOM 683 C CA . ALA A 1 85 ? 9.176 -3.598 -8.747 1.00 97.19 85 ALA A CA 1
ATOM 684 C C . ALA A 1 85 ? 9.130 -3.040 -10.180 1.00 97.19 85 ALA A C 1
ATOM 686 O O . ALA A 1 85 ? 8.504 -3.645 -11.064 1.00 97.19 85 ALA A O 1
ATOM 687 N N . PRO A 1 86 ? 9.800 -1.907 -10.450 1.00 96.88 86 PRO A N 1
ATOM 688 C CA . PRO A 1 86 ? 9.908 -1.413 -11.810 1.00 96.88 86 PRO A CA 1
ATOM 689 C C . PRO A 1 86 ? 10.756 -2.384 -12.658 1.00 96.88 86 PRO A C 1
ATOM 691 O O . PRO A 1 86 ? 11.682 -3.014 -12.140 1.00 96.88 86 PRO A O 1
ATOM 694 N N . PRO A 1 87 ? 10.457 -2.533 -13.959 1.00 96.44 87 PRO A N 1
ATOM 695 C CA . PRO A 1 87 ? 11.236 -3.384 -14.854 1.00 96.44 87 PRO A CA 1
ATOM 696 C C . PRO A 1 87 ? 12.541 -2.681 -15.269 1.00 96.44 87 PRO A C 1
ATOM 698 O O . PRO A 1 87 ? 12.896 -1.634 -14.735 1.00 96.44 87 PRO A O 1
ATOM 701 N N . SER A 1 88 ? 13.269 -3.207 -16.258 1.00 96.06 88 SER A N 1
ATOM 702 C CA . SER A 1 88 ? 14.421 -2.481 -16.819 1.00 96.06 88 SER A CA 1
ATOM 703 C C . SER A 1 88 ? 14.010 -1.140 -17.452 1.00 96.06 88 SER A C 1
ATOM 705 O O . SER A 1 88 ? 12.869 -0.966 -17.880 1.00 96.06 88 SER A O 1
ATOM 707 N N . LEU A 1 89 ? 14.955 -0.201 -17.596 1.00 95.62 89 LEU A N 1
ATOM 708 C CA . LEU A 1 89 ? 14.712 1.113 -18.216 1.00 95.62 89 LEU A CA 1
ATOM 709 C C . LEU A 1 89 ? 14.039 1.014 -19.595 1.00 95.62 89 LEU A C 1
ATOM 711 O O . LEU A 1 89 ? 13.107 1.762 -19.888 1.00 95.62 89 LEU A O 1
ATOM 715 N N . GLN A 1 90 ? 14.499 0.079 -20.431 1.00 94.19 90 GLN A N 1
ATOM 716 C CA . GLN A 1 90 ? 13.945 -0.143 -21.769 1.00 94.19 90 GLN A CA 1
ATOM 717 C C . GLN A 1 90 ? 12.500 -0.654 -21.710 1.00 94.19 90 GLN A C 1
ATOM 719 O O . GLN A 1 90 ? 11.643 -0.174 -22.449 1.00 94.19 90 GLN A O 1
ATOM 724 N N . GLN A 1 91 ? 12.213 -1.592 -20.805 1.00 95.12 91 GLN A N 1
ATOM 725 C CA . GLN A 1 91 ? 10.865 -2.132 -20.614 1.00 95.12 91 GLN A CA 1
ATOM 726 C C . GLN A 1 91 ? 9.916 -1.083 -20.032 1.00 95.12 91 GLN A C 1
ATOM 728 O O . GLN A 1 91 ? 8.800 -0.947 -20.521 1.00 95.12 91 GLN A O 1
ATOM 733 N N . LEU A 1 92 ? 10.372 -0.297 -19.054 1.00 95.75 92 LEU A N 1
ATOM 734 C CA . LEU A 1 92 ? 9.585 0.783 -18.464 1.00 95.75 92 LEU A CA 1
ATOM 735 C C . LEU A 1 92 ? 9.230 1.839 -19.517 1.00 95.75 92 LEU A C 1
ATOM 737 O O . LEU A 1 92 ? 8.082 2.272 -19.588 1.00 95.75 92 LEU A O 1
ATOM 741 N N . ARG A 1 93 ? 10.187 2.222 -20.375 1.00 95.00 93 ARG A N 1
ATOM 742 C CA . ARG A 1 93 ? 9.927 3.128 -21.503 1.00 95.00 93 ARG A CA 1
ATOM 743 C C . ARG A 1 93 ? 8.860 2.563 -22.436 1.00 95.00 93 ARG A C 1
ATOM 745 O O . ARG A 1 93 ? 7.870 3.238 -22.699 1.00 95.00 93 ARG A O 1
ATOM 752 N N . ARG A 1 94 ? 9.035 1.315 -22.881 1.00 93.38 94 ARG A N 1
ATOM 753 C CA . ARG A 1 94 ? 8.076 0.638 -23.762 1.00 93.38 94 ARG A CA 1
ATOM 754 C C . ARG A 1 94 ? 6.682 0.582 -23.136 1.00 93.38 94 ARG A C 1
ATOM 756 O O . ARG A 1 94 ? 5.694 0.850 -23.807 1.00 93.38 94 ARG A O 1
ATOM 763 N N . GLN A 1 95 ? 6.593 0.269 -21.847 1.00 93.31 95 GLN A N 1
ATOM 764 C CA . GLN A 1 95 ? 5.330 0.234 -21.114 1.00 93.31 95 GLN A CA 1
ATOM 765 C C . GLN A 1 95 ? 4.648 1.611 -21.091 1.00 93.31 95 GLN A C 1
ATOM 767 O O . GLN A 1 95 ? 3.445 1.702 -21.319 1.00 93.31 95 GLN A O 1
ATOM 772 N N . LYS A 1 96 ? 5.403 2.693 -20.860 1.00 93.56 96 LYS A N 1
ATOM 773 C CA . LYS A 1 96 ? 4.885 4.071 -20.907 1.00 93.56 96 LYS A CA 1
ATOM 774 C C . LYS A 1 96 ? 4.354 4.433 -22.295 1.00 93.56 96 LYS A C 1
ATOM 776 O O . LYS A 1 96 ? 3.261 4.981 -22.395 1.00 93.56 96 LYS A O 1
ATOM 781 N N . GLU A 1 97 ? 5.076 4.070 -23.351 1.00 93.31 97 GLU A N 1
ATOM 782 C CA . GLU A 1 97 ? 4.650 4.285 -24.739 1.00 93.31 97 GLU A CA 1
ATOM 783 C C . GLU A 1 97 ? 3.363 3.523 -25.080 1.00 93.31 97 GLU A C 1
ATOM 785 O O . GLU A 1 97 ? 2.457 4.105 -25.669 1.00 93.31 97 GLU A O 1
ATOM 790 N N . LEU A 1 98 ? 3.236 2.260 -24.653 1.00 91.50 98 LEU A N 1
ATOM 791 C CA . LEU A 1 98 ? 2.010 1.466 -24.830 1.00 91.50 98 LEU A CA 1
ATOM 792 C C . LEU A 1 98 ? 0.800 2.072 -24.100 1.00 91.50 98 LEU A C 1
ATOM 794 O O . LEU A 1 98 ? -0.332 1.917 -24.546 1.00 91.50 98 LEU A O 1
ATOM 798 N N . LEU A 1 99 ? 1.039 2.796 -23.004 1.00 91.94 99 LEU A N 1
ATOM 799 C CA . LEU A 1 99 ? 0.023 3.550 -22.265 1.00 91.94 99 LEU A CA 1
ATOM 800 C C . LEU A 1 99 ? -0.257 4.945 -22.859 1.00 91.94 99 LEU A C 1
ATOM 802 O O . LEU A 1 99 ? -0.933 5.753 -22.220 1.00 91.94 99 LEU A O 1
ATOM 806 N N . GLY A 1 100 ? 0.289 5.267 -24.036 1.00 93.50 100 GLY A N 1
ATOM 807 C CA . GLY A 1 100 ? 0.136 6.572 -24.688 1.00 93.50 100 GLY A CA 1
ATOM 808 C C . GLY A 1 100 ? 0.953 7.700 -24.046 1.00 93.50 100 GLY A C 1
ATOM 809 O O . GLY A 1 100 ? 0.793 8.866 -24.403 1.00 93.50 100 GLY A O 1
ATOM 810 N N . GLN A 1 101 ? 1.846 7.384 -23.102 1.00 92.38 101 GLN A N 1
ATOM 811 C CA . GLN A 1 101 ? 2.742 8.345 -22.449 1.00 92.38 101 GLN A CA 1
ATOM 812 C C . GLN A 1 101 ? 4.030 8.470 -23.269 1.00 92.38 101 GLN A C 1
ATOM 814 O O . GLN A 1 101 ? 5.097 7.996 -22.876 1.00 92.38 101 GLN A O 1
ATOM 819 N N . HIS A 1 102 ? 3.923 9.087 -24.443 1.00 90.75 102 HIS A N 1
ATOM 820 C CA . HIS A 1 102 ? 5.067 9.331 -25.320 1.00 90.75 102 HIS A CA 1
ATOM 821 C C . HIS A 1 102 ? 5.951 10.476 -24.797 1.00 90.75 102 HIS A C 1
ATOM 823 O O . HIS A 1 102 ? 5.476 11.404 -24.146 1.00 90.75 102 HIS A O 1
ATOM 829 N N . GLY A 1 103 ? 7.254 10.424 -25.096 1.00 89.44 103 GLY A N 1
ATOM 830 C CA . GLY A 1 103 ? 8.190 11.512 -24.779 1.00 89.44 103 GLY A CA 1
ATOM 831 C C . GLY A 1 103 ? 8.622 11.609 -23.311 1.00 89.44 103 GLY A C 1
ATOM 832 O O . GLY A 1 103 ? 9.162 12.636 -22.897 1.00 89.44 103 GLY A O 1
ATOM 833 N N . VAL A 1 104 ? 8.415 10.560 -22.507 1.00 92.44 104 VAL A N 1
ATOM 834 C CA . VAL A 1 104 ? 8.901 10.526 -21.119 1.00 92.44 104 VAL A CA 1
ATOM 835 C C . VAL A 1 104 ? 10.434 10.569 -21.102 1.00 92.44 104 VAL A C 1
ATOM 837 O O . VAL A 1 104 ? 11.110 9.708 -21.676 1.00 92.44 104 VAL A O 1
ATOM 840 N N . LYS A 1 105 ? 10.981 11.585 -20.426 1.00 94.19 105 LYS A N 1
ATOM 841 C CA . LYS A 1 105 ? 12.428 11.806 -20.303 1.00 94.19 105 LYS A CA 1
ATOM 842 C C . LYS A 1 105 ? 13.098 10.686 -19.510 1.00 94.19 105 LYS A C 1
ATOM 844 O O . LYS A 1 105 ? 12.565 10.234 -18.496 1.00 94.19 105 LYS A O 1
ATOM 849 N N . ASP A 1 106 ? 14.309 10.319 -19.919 1.00 93.31 106 ASP A N 1
ATOM 850 C CA . ASP A 1 106 ? 15.150 9.322 -19.248 1.00 93.31 106 ASP A CA 1
ATOM 851 C C . ASP A 1 106 ? 15.322 9.604 -17.760 1.00 93.31 106 ASP A C 1
ATOM 853 O O . ASP A 1 106 ? 15.261 8.673 -16.966 1.00 93.31 106 ASP A O 1
ATOM 857 N N . ASP A 1 107 ? 15.483 10.868 -17.370 1.00 95.81 107 ASP A N 1
ATOM 858 C CA . ASP A 1 107 ? 15.673 11.249 -15.967 1.00 95.81 107 ASP A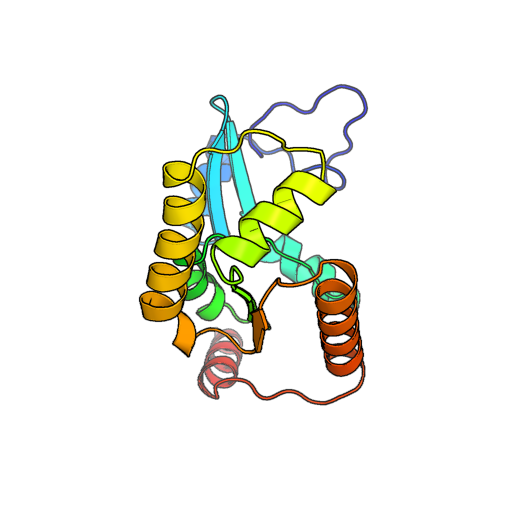 CA 1
ATOM 859 C C . ASP A 1 107 ? 14.465 10.882 -15.101 1.00 95.81 107 ASP A C 1
ATOM 861 O O . ASP A 1 107 ? 14.628 10.408 -13.979 1.00 95.81 107 ASP A O 1
ATOM 865 N N . HIS A 1 108 ? 13.249 11.011 -15.639 1.00 95.75 108 HIS A N 1
ATOM 866 C CA . HIS A 1 108 ? 12.039 10.600 -14.931 1.00 95.75 108 HIS A CA 1
ATOM 867 C C . HIS A 1 108 ? 11.948 9.075 -14.804 1.00 95.75 108 HIS A C 1
ATOM 869 O O . HIS A 1 108 ? 11.597 8.556 -13.749 1.00 95.75 108 HIS A O 1
ATOM 875 N N . LEU A 1 109 ? 12.310 8.337 -15.856 1.00 96.50 109 LEU A N 1
ATOM 876 C CA . LEU A 1 109 ? 12.336 6.874 -15.800 1.00 96.50 109 LEU A CA 1
ATOM 877 C C . LEU A 1 109 ? 13.405 6.367 -14.824 1.00 96.50 109 LEU A C 1
ATOM 879 O O . LEU A 1 109 ? 13.147 5.458 -14.041 1.00 96.50 109 LEU A O 1
ATOM 883 N N . 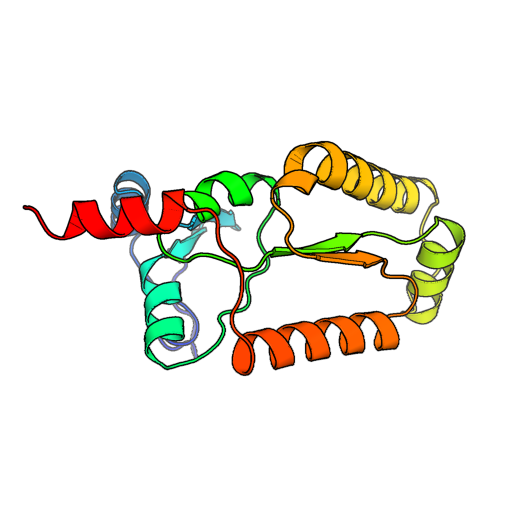LYS A 1 110 ? 14.592 6.981 -14.832 1.00 97.12 110 LYS A N 1
ATOM 884 C CA . LYS A 1 110 ? 15.678 6.683 -13.890 1.00 97.12 110 LYS A CA 1
ATOM 885 C C . LYS A 1 110 ? 15.282 6.998 -12.453 1.00 97.12 110 LYS A C 1
ATOM 887 O O . LYS A 1 110 ? 15.665 6.239 -11.569 1.00 97.12 110 LYS A O 1
ATOM 892 N N . LEU A 1 111 ? 14.499 8.055 -12.222 1.00 97.56 111 LEU A N 1
ATOM 893 C CA . LEU A 1 111 ? 13.945 8.354 -10.902 1.00 97.56 111 LEU A CA 1
ATOM 894 C C . LEU A 1 111 ? 13.076 7.196 -10.397 1.00 97.56 111 LEU A C 1
ATOM 896 O O . LEU A 1 111 ? 13.337 6.698 -9.309 1.00 97.56 111 LEU A O 1
ATOM 900 N N . ILE A 1 112 ? 12.137 6.702 -11.213 1.00 96.44 112 ILE A N 1
ATOM 901 C CA . ILE A 1 112 ? 11.279 5.555 -10.858 1.00 96.44 112 ILE A CA 1
ATOM 902 C C . ILE A 1 112 ? 12.125 4.317 -10.520 1.00 96.44 112 ILE A C 1
ATOM 904 O O . ILE A 1 112 ? 11.874 3.634 -9.528 1.00 96.44 112 ILE A O 1
ATOM 908 N N . LEU A 1 113 ? 13.150 4.025 -11.328 1.00 97.62 113 LEU A N 1
ATOM 909 C CA . LEU A 1 113 ? 14.054 2.895 -11.082 1.00 97.62 113 LEU A CA 1
ATOM 910 C C . LEU A 1 113 ? 14.840 3.057 -9.778 1.00 97.62 113 LEU A C 1
ATOM 912 O O . LEU A 1 113 ? 14.991 2.098 -9.023 1.00 97.62 113 LEU A O 1
ATOM 916 N N . ASN A 1 114 ? 15.342 4.262 -9.515 1.00 97.75 114 ASN A N 1
ATOM 917 C CA . ASN A 1 114 ? 16.107 4.559 -8.314 1.00 97.75 114 ASN A CA 1
ATOM 918 C C . ASN A 1 114 ? 15.232 4.483 -7.055 1.00 97.75 114 ASN A C 1
ATOM 920 O O . ASN A 1 114 ? 15.642 3.876 -6.070 1.00 97.75 114 ASN A O 1
ATOM 924 N N . GLU A 1 115 ? 14.015 5.027 -7.100 1.00 96.81 115 GLU A N 1
ATOM 925 C CA . GLU A 1 115 ? 13.033 4.910 -6.017 1.00 96.81 115 GLU A CA 1
ATOM 926 C C . GLU A 1 115 ? 12.669 3.448 -5.744 1.00 96.81 115 GLU A C 1
ATOM 928 O O . GLU A 1 115 ? 12.634 3.032 -4.585 1.00 96.81 115 GLU A O 1
ATOM 933 N N . GLY A 1 116 ? 12.470 2.646 -6.797 1.00 97.12 116 GLY A N 1
ATOM 934 C CA . GLY A 1 116 ? 12.232 1.209 -6.670 1.00 97.12 116 GLY A CA 1
ATOM 935 C C . GLY A 1 116 ? 13.392 0.488 -5.982 1.00 97.12 116 GLY A C 1
ATOM 936 O O . GLY A 1 116 ? 13.173 -0.256 -5.029 1.00 97.12 116 GLY A O 1
ATOM 937 N N . LYS A 1 117 ? 14.631 0.775 -6.402 1.00 97.38 117 LYS A N 1
ATOM 938 C CA . LYS A 1 117 ? 15.846 0.198 -5.810 1.00 97.38 117 LYS A CA 1
ATOM 939 C C . LYS A 1 117 ? 16.017 0.578 -4.336 1.00 97.38 117 LYS A C 1
ATOM 941 O O . LYS A 1 117 ? 16.305 -0.292 -3.521 1.00 97.38 117 LYS A O 1
ATOM 946 N N . ILE A 1 118 ? 15.846 1.856 -3.991 1.00 97.56 118 ILE A N 1
ATOM 947 C CA . ILE A 1 118 ? 15.939 2.332 -2.601 1.00 97.56 118 ILE A CA 1
ATOM 948 C C . ILE A 1 118 ? 14.855 1.666 -1.749 1.00 97.56 118 ILE A C 1
ATOM 950 O O . ILE A 1 118 ? 15.141 1.165 -0.666 1.00 97.56 118 ILE A O 1
ATOM 954 N N . THR A 1 119 ? 13.626 1.593 -2.264 1.00 97.00 119 THR A N 1
ATOM 955 C CA . THR A 1 119 ? 12.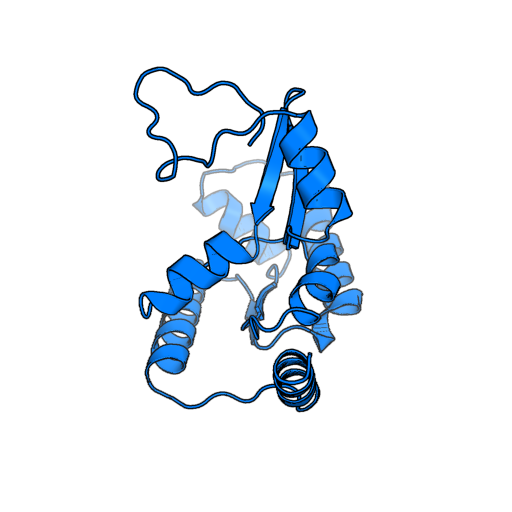496 0.966 -1.566 1.00 97.00 119 THR A CA 1
ATOM 956 C C . THR A 1 119 ? 12.755 -0.513 -1.280 1.00 97.00 119 THR A C 1
ATOM 958 O O . THR A 1 119 ? 12.540 -0.970 -0.158 1.00 97.00 119 THR A O 1
ATOM 961 N N . GLU A 1 120 ? 13.251 -1.263 -2.263 1.00 96.56 120 GLU A N 1
ATOM 962 C CA . GLU A 1 120 ? 13.606 -2.671 -2.089 1.00 96.56 120 GLU A CA 1
ATOM 963 C C . GLU A 1 120 ? 14.774 -2.848 -1.111 1.00 96.56 120 GLU A C 1
ATOM 965 O O . GLU A 1 120 ? 14.722 -3.713 -0.239 1.00 96.56 120 GLU A O 1
ATOM 970 N N . GLN A 1 121 ? 15.794 -1.990 -1.185 1.00 97.25 121 GLN A N 1
ATOM 971 C CA . GLN A 1 121 ? 16.928 -2.030 -0.263 1.00 97.25 121 GLN A CA 1
ATOM 972 C C . GLN A 1 121 ? 16.509 -1.753 1.190 1.00 97.25 121 GLN A C 1
ATOM 974 O O . GLN A 1 121 ? 16.967 -2.437 2.105 1.00 97.25 121 GLN A O 1
ATOM 979 N N . GLU A 1 122 ? 15.649 -0.760 1.423 1.00 96.81 122 GLU A N 1
ATOM 980 C CA . GLU A 1 122 ? 15.248 -0.350 2.773 1.00 96.81 122 GLU A CA 1
ATOM 981 C C . GLU A 1 122 ? 14.150 -1.231 3.379 1.00 96.81 122 GLU A C 1
ATOM 983 O O . GLU A 1 122 ? 14.159 -1.485 4.586 1.00 96.81 122 GLU A O 1
ATOM 988 N N . TYR A 1 123 ? 13.199 -1.693 2.565 1.00 96.94 123 TYR A N 1
ATOM 989 C CA . TYR A 1 123 ? 11.971 -2.346 3.033 1.00 96.94 123 TYR A CA 1
ATOM 990 C C . TYR A 1 123 ? 11.772 -3.758 2.478 1.00 96.94 123 TYR A C 1
ATOM 992 O O . TYR A 1 123 ? 10.801 -4.400 2.861 1.00 96.94 123 TYR A O 1
ATOM 1000 N N . GLY A 1 124 ? 12.683 -4.282 1.650 1.00 96.00 124 GLY A N 1
ATOM 1001 C CA . GLY A 1 124 ? 12.546 -5.592 0.996 1.00 96.00 124 GLY A CA 1
ATOM 1002 C C . GLY A 1 124 ? 12.283 -6.753 1.954 1.00 96.00 124 GLY A C 1
ATOM 1003 O O . GLY A 1 124 ? 11.469 -7.625 1.676 1.00 96.00 124 GLY A O 1
ATOM 1004 N N . HIS A 1 125 ? 12.887 -6.708 3.143 1.00 94.44 125 HIS A N 1
ATOM 1005 C CA . HIS A 1 125 ? 12.668 -7.675 4.225 1.00 94.44 125 HIS A CA 1
ATOM 1006 C C . HIS A 1 125 ? 11.244 -7.655 4.819 1.00 94.44 125 HIS A C 1
ATOM 1008 O O . HIS A 1 125 ? 10.908 -8.498 5.649 1.00 94.44 125 HIS A O 1
ATOM 1014 N N . LEU A 1 126 ? 10.418 -6.675 4.444 1.00 94.19 126 LEU A N 1
ATOM 1015 C CA . LEU A 1 126 ? 9.019 -6.544 4.847 1.00 94.19 126 LEU A CA 1
ATOM 1016 C C . LEU A 1 126 ? 8.043 -6.976 3.746 1.00 94.19 126 LEU A C 1
ATOM 1018 O O . LEU A 1 126 ? 6.837 -6.923 3.997 1.00 94.19 126 LEU A O 1
ATOM 1022 N N . PHE A 1 127 ? 8.535 -7.345 2.559 1.00 95.44 127 PHE A N 1
ATOM 1023 C CA . PHE A 1 127 ? 7.716 -7.790 1.434 1.00 95.44 127 PHE A CA 1
ATOM 1024 C C . PHE A 1 127 ? 7.532 -9.303 1.483 1.00 95.44 127 PHE A C 1
ATOM 1026 O O . PHE A 1 127 ? 8.494 -10.047 1.657 1.00 95.44 127 PHE A O 1
ATOM 1033 N N . ASP A 1 128 ? 6.304 -9.757 1.269 1.00 95.44 128 ASP A N 1
ATOM 1034 C CA . ASP A 1 128 ? 5.989 -11.181 1.159 1.00 95.44 128 ASP A CA 1
ATOM 1035 C C . ASP A 1 128 ? 6.125 -11.659 -0.295 1.00 95.44 128 ASP A C 1
ATOM 1037 O O . ASP A 1 128 ? 6.442 -12.821 -0.560 1.00 95.44 128 ASP A O 1
ATOM 1041 N N . ARG A 1 129 ? 5.944 -10.746 -1.261 1.00 96.38 129 ARG A N 1
ATOM 1042 C CA . ARG A 1 129 ? 6.137 -11.019 -2.687 1.00 96.38 129 ARG A CA 1
ATOM 1043 C C . ARG A 1 129 ? 6.653 -9.802 -3.447 1.00 96.38 129 ARG A C 1
ATOM 1045 O O . ARG A 1 129 ? 6.256 -8.673 -3.174 1.00 96.38 129 ARG A O 1
ATOM 1052 N N . ILE A 1 130 ? 7.481 -10.053 -4.459 1.00 97.44 130 ILE A N 1
ATOM 1053 C CA . ILE A 1 130 ? 7.925 -9.055 -5.436 1.00 97.44 130 ILE A CA 1
ATOM 1054 C C . ILE A 1 130 ? 7.428 -9.478 -6.821 1.00 97.44 130 ILE A C 1
ATOM 1056 O O . ILE A 1 130 ? 7.646 -10.618 -7.229 1.00 97.44 130 ILE A O 1
ATOM 1060 N N . ILE A 1 131 ? 6.777 -8.559 -7.535 1.00 98.12 131 ILE A N 1
ATOM 1061 C CA . ILE A 1 131 ? 6.370 -8.717 -8.937 1.00 98.12 131 ILE A CA 1
ATOM 1062 C C . ILE A 1 131 ? 7.125 -7.678 -9.759 1.00 98.12 131 ILE A C 1
ATOM 1064 O O . ILE A 1 131 ? 6.979 -6.482 -9.519 1.00 98.12 131 ILE A O 1
ATOM 1068 N N . VAL A 1 132 ? 7.901 -8.109 -10.753 1.00 97.50 132 VAL A N 1
ATOM 1069 C CA . VAL A 1 132 ? 8.560 -7.183 -11.685 1.00 97.50 132 VAL A CA 1
ATOM 1070 C C . VAL A 1 132 ? 7.578 -6.804 -12.790 1.00 97.50 132 VAL A C 1
ATOM 1072 O O . VAL A 1 132 ? 7.129 -7.659 -13.556 1.00 97.50 132 VAL A O 1
ATOM 1075 N N . ASN A 1 133 ? 7.256 -5.517 -12.889 1.00 96.00 133 ASN A N 1
ATOM 1076 C CA . ASN A 1 133 ? 6.202 -5.005 -13.763 1.00 96.00 133 ASN A CA 1
ATOM 1077 C C . ASN A 1 133 ? 6.656 -4.820 -15.218 1.00 96.00 133 ASN A C 1
ATOM 1079 O O . ASN A 1 133 ? 6.715 -3.702 -15.726 1.00 96.00 133 ASN A O 1
ATOM 1083 N N . VAL A 1 134 ? 7.025 -5.916 -15.882 1.00 92.50 134 VAL A N 1
ATOM 1084 C CA . VAL A 1 134 ? 7.441 -5.907 -17.298 1.00 92.50 134 VAL A CA 1
ATOM 1085 C C . VAL A 1 134 ? 6.246 -5.747 -18.235 1.00 92.50 134 VAL A C 1
ATOM 1087 O O . VAL A 1 134 ? 6.328 -5.022 -19.224 1.00 92.50 134 VAL A O 1
ATOM 1090 N N . ASP A 1 135 ? 5.160 -6.450 -17.928 1.00 92.75 135 ASP A N 1
ATOM 1091 C CA . ASP A 1 135 ? 3.939 -6.518 -18.719 1.00 92.75 135 ASP A CA 1
ATOM 1092 C C . ASP A 1 135 ? 2.739 -6.422 -17.774 1.00 92.75 135 ASP A C 1
ATOM 1094 O O . ASP A 1 135 ? 2.661 -7.165 -16.794 1.00 92.75 135 ASP A O 1
ATOM 1098 N N . LEU A 1 136 ? 1.827 -5.487 -18.054 1.00 91.44 136 LEU A N 1
ATOM 1099 C CA . LEU A 1 136 ? 0.733 -5.158 -17.138 1.00 91.44 136 LEU A CA 1
ATOM 1100 C C . LEU A 1 136 ? -0.222 -6.332 -16.941 1.00 91.44 136 LEU A C 1
ATOM 1102 O O . LEU A 1 136 ? -0.627 -6.596 -15.809 1.00 91.44 136 LEU A O 1
ATOM 1106 N N . ASP A 1 137 ? -0.550 -7.051 -18.013 1.00 93.88 137 ASP A N 1
ATOM 1107 C CA . ASP A 1 137 ? -1.496 -8.162 -17.957 1.00 93.88 137 ASP A CA 1
ATOM 1108 C C . ASP A 1 137 ? -0.903 -9.333 -17.179 1.00 93.88 137 ASP A C 1
ATOM 1110 O O . ASP A 1 137 ? -1.556 -9.909 -16.303 1.00 93.88 137 ASP A O 1
ATOM 1114 N N . ARG A 1 138 ? 0.371 -9.652 -17.424 1.00 95.50 138 ARG A N 1
ATOM 1115 C CA . ARG A 1 138 ? 1.085 -10.684 -16.674 1.00 95.50 138 ARG A CA 1
ATOM 1116 C C . ARG A 1 138 ? 1.200 -10.333 -15.193 1.00 95.50 138 ARG A C 1
ATOM 1118 O O . ARG A 1 138 ? 0.916 -11.188 -14.356 1.00 95.50 138 ARG A O 1
ATOM 1125 N N . SER A 1 139 ? 1.588 -9.102 -14.863 1.00 96.56 139 SER A N 1
ATOM 1126 C CA . SER A 1 139 ? 1.705 -8.658 -13.470 1.00 96.56 139 SER A CA 1
ATOM 1127 C C . SER A 1 139 ? 0.352 -8.629 -12.758 1.00 96.56 139 SER A C 1
ATOM 1129 O O . SER A 1 139 ? 0.267 -9.023 -11.595 1.00 96.56 139 SER A O 1
ATOM 1131 N N . LEU A 1 140 ? -0.721 -8.242 -13.454 1.00 96.06 140 LEU A N 1
ATOM 1132 C CA . LEU A 1 140 ? -2.080 -8.303 -12.920 1.00 96.06 140 LEU A CA 1
ATOM 1133 C C . LEU A 1 140 ? -2.526 -9.746 -12.664 1.00 96.06 140 LEU A C 1
ATOM 1135 O O . LEU A 1 140 ? -3.137 -10.022 -11.633 1.00 96.06 140 LEU A O 1
ATOM 1139 N N . ASN A 1 141 ? -2.226 -10.668 -13.577 1.00 97.81 141 ASN A N 1
ATOM 1140 C CA . ASN A 1 141 ? -2.557 -12.081 -13.404 1.00 97.81 141 ASN A CA 1
ATOM 1141 C C . ASN A 1 141 ? -1.781 -12.704 -12.238 1.00 97.81 141 ASN A C 1
ATOM 1143 O O . ASN A 1 141 ? -2.368 -13.435 -11.445 1.00 97.81 141 ASN A O 1
ATOM 1147 N N . GLU A 1 142 ? -0.502 -12.362 -12.068 1.00 97.75 142 GLU A N 1
ATOM 1148 C CA . GLU A 1 142 ? 0.269 -12.792 -10.898 1.00 97.75 142 GLU A CA 1
ATOM 1149 C C . GLU A 1 142 ? -0.334 -12.250 -9.592 1.00 97.75 142 GLU A C 1
ATOM 1151 O O . GLU A 1 142 ? -0.497 -13.006 -8.634 1.00 97.75 142 GLU A O 1
ATOM 1156 N N . LEU A 1 143 ? -0.749 -10.978 -9.565 1.00 96.62 143 LEU A N 1
ATOM 1157 C CA . LEU A 1 143 ? -1.420 -10.395 -8.402 1.00 96.62 143 LEU A CA 1
ATOM 1158 C C . LEU A 1 143 ? -2.754 -11.092 -8.088 1.00 96.62 143 LEU A C 1
ATOM 1160 O O . LEU A 1 143 ? -3.038 -11.368 -6.924 1.00 96.62 143 LEU A O 1
ATOM 1164 N N . LYS A 1 144 ? -3.556 -11.420 -9.108 1.00 96.50 144 LYS A N 1
ATOM 1165 C CA . LYS A 1 144 ? -4.809 -12.177 -8.939 1.00 96.50 144 LYS A CA 1
ATOM 1166 C C . LYS A 1 144 ? -4.563 -13.569 -8.365 1.00 96.50 144 LYS A C 1
ATOM 1168 O O . LYS A 1 144 ? -5.288 -13.978 -7.464 1.00 96.50 144 LYS A O 1
ATOM 1173 N N . GLU A 1 145 ? -3.537 -14.274 -8.837 1.00 96.81 145 GLU A N 1
ATOM 1174 C CA . GLU A 1 145 ? -3.191 -15.594 -8.301 1.00 96.81 145 GLU A CA 1
ATOM 1175 C C . GLU A 1 145 ? -2.715 -15.527 -6.849 1.00 96.81 145 GLU A C 1
ATOM 1177 O O . GLU A 1 145 ? -3.060 -16.402 -6.056 1.00 96.81 145 GLU A O 1
ATOM 1182 N N . ILE A 1 146 ? -1.973 -14.484 -6.470 1.00 95.75 146 ILE A N 1
ATOM 1183 C CA . ILE A 1 146 ? -1.609 -14.246 -5.067 1.00 95.75 146 ILE A CA 1
ATOM 1184 C C . ILE A 1 146 ? -2.869 -14.066 -4.221 1.00 95.75 146 ILE A C 1
ATOM 1186 O O . ILE A 1 146 ? -3.023 -14.756 -3.218 1.00 95.75 146 ILE A O 1
ATOM 1190 N N . VAL A 1 147 ? -3.788 -13.188 -4.637 1.00 94.38 147 VAL A N 1
ATOM 1191 C CA . VAL A 1 147 ? -5.049 -12.949 -3.914 1.00 94.38 147 VAL A CA 1
ATOM 1192 C C . VAL A 1 147 ? -5.851 -14.243 -3.778 1.00 94.38 147 VAL A C 1
ATOM 1194 O O . VAL A 1 147 ? -6.252 -14.589 -2.672 1.00 94.38 147 VAL A O 1
ATOM 1197 N N . ARG A 1 148 ? -5.998 -15.011 -4.864 1.00 95.00 148 ARG A N 1
ATOM 1198 C CA . ARG A 1 148 ? -6.691 -16.306 -4.852 1.00 95.00 148 ARG A CA 1
ATOM 1199 C C . ARG A 1 148 ? -6.073 -17.269 -3.836 1.00 95.00 148 ARG A C 1
ATOM 1201 O O . ARG A 1 148 ? -6.796 -17.905 -3.078 1.00 95.00 148 ARG A O 1
ATOM 1208 N N . LYS A 1 149 ? -4.740 -17.377 -3.799 1.00 94.62 149 LYS A N 1
ATOM 1209 C CA . LYS A 1 149 ? -4.037 -18.235 -2.833 1.00 94.62 149 LYS A CA 1
ATOM 1210 C C . LYS A 1 149 ? -4.230 -17.768 -1.397 1.00 94.62 149 LYS A C 1
ATOM 1212 O O . LYS A 1 149 ? -4.430 -18.607 -0.531 1.00 94.62 149 LYS A O 1
ATOM 1217 N N . LEU A 1 150 ? -4.219 -16.460 -1.143 1.00 92.38 150 LEU A N 1
ATOM 1218 C CA . LEU A 1 150 ? -4.477 -15.910 0.193 1.00 92.38 150 LEU A CA 1
ATOM 1219 C C . LEU A 1 150 ? -5.888 -16.233 0.705 1.00 92.38 150 LEU A C 1
ATOM 1221 O O . LEU A 1 150 ? -6.086 -16.317 1.912 1.00 92.38 150 LEU A O 1
ATOM 1225 N N . GLU A 1 151 ? -6.857 -16.432 -0.192 1.00 90.56 151 GLU A N 1
ATOM 1226 C CA . GLU A 1 151 ? -8.220 -16.835 0.173 1.00 90.56 151 GLU A CA 1
ATOM 1227 C C . GLU A 1 151 ? -8.359 -18.345 0.417 1.00 90.56 151 GLU A C 1
ATOM 1229 O O . GLU A 1 151 ? -9.226 -18.759 1.185 1.00 90.56 151 GLU A O 1
ATOM 1234 N N . THR A 1 152 ? -7.535 -19.178 -0.230 1.00 92.94 152 THR A N 1
ATOM 1235 C CA . THR A 1 152 ? -7.710 -20.643 -0.226 1.00 92.94 152 THR A CA 1
ATOM 1236 C C . THR A 1 152 ? -6.650 -21.418 0.550 1.00 92.94 152 THR A C 1
ATOM 1238 O O . THR A 1 152 ? -6.861 -22.590 0.854 1.00 92.94 152 THR A O 1
ATOM 1241 N N . GL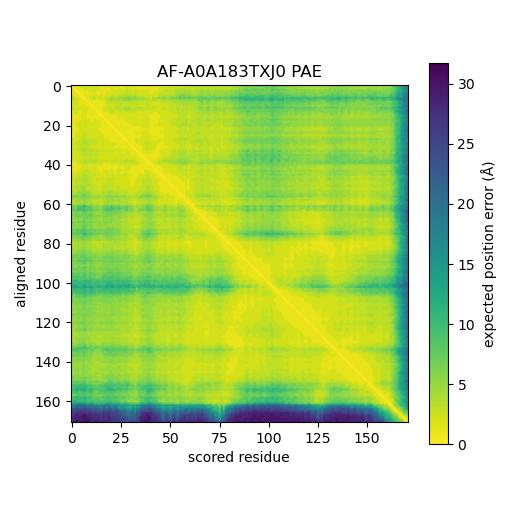U A 1 153 ? -5.499 -20.812 0.839 1.00 93.44 153 GLU A N 1
ATOM 1242 C CA . GLU A 1 153 ? -4.328 -21.489 1.397 1.00 93.44 153 GLU A CA 1
ATOM 1243 C C . GLU A 1 153 ? -3.842 -20.786 2.677 1.00 93.44 153 GLU A C 1
ATOM 1245 O O . GLU A 1 153 ? -3.798 -19.553 2.731 1.00 93.44 153 GLU A O 1
ATOM 1250 N N . PRO A 1 154 ? -3.419 -21.541 3.711 1.00 89.75 154 PRO A N 1
ATOM 1251 C CA . PRO A 1 154 ? -2.758 -20.960 4.875 1.00 89.75 154 PRO A CA 1
ATOM 1252 C C . PRO A 1 154 ? -1.509 -20.164 4.479 1.00 89.75 154 PRO A C 1
ATOM 1254 O O . PRO A 1 154 ? -0.784 -20.547 3.561 1.00 89.75 154 PRO A O 1
ATOM 1257 N N . HIS A 1 155 ? -1.222 -19.088 5.211 1.00 86.75 155 HIS A N 1
ATOM 1258 C CA . HIS A 1 155 ? -0.044 -18.253 4.983 1.00 86.75 155 HIS A CA 1
ATOM 1259 C C . HIS A 1 155 ? 0.800 -18.074 6.241 1.00 86.75 155 HIS A C 1
ATOM 1261 O O . HIS A 1 155 ? 0.303 -18.101 7.367 1.00 86.75 155 HIS A O 1
ATOM 1267 N N . TRP A 1 156 ? 2.100 -17.885 6.025 1.00 87.88 156 TRP A N 1
ATOM 1268 C CA . TRP A 1 156 ? 3.064 -17.672 7.092 1.00 87.88 156 TRP A CA 1
ATOM 1269 C C . TRP A 1 156 ? 3.058 -16.222 7.546 1.00 87.88 156 TRP A C 1
ATOM 1271 O O . TRP A 1 156 ? 3.056 -15.298 6.737 1.00 87.88 156 TRP A O 1
ATOM 1281 N N . VAL A 1 157 ? 3.117 -16.041 8.859 1.00 89.62 157 VAL A N 1
ATOM 1282 C CA . VAL A 1 157 ? 3.243 -14.738 9.498 1.00 89.62 157 VAL A CA 1
ATOM 1283 C C . VAL A 1 157 ? 4.390 -14.763 10.505 1.00 89.62 157 VAL A C 1
ATOM 1285 O O . VAL A 1 157 ? 4.670 -15.814 11.089 1.00 89.62 157 VAL A O 1
ATOM 1288 N N . PRO A 1 158 ? 5.064 -13.629 10.759 1.00 87.12 158 PRO A N 1
ATOM 1289 C CA . PRO A 1 158 ? 5.993 -13.527 11.871 1.00 87.12 158 PRO A CA 1
ATOM 1290 C C . PRO A 1 158 ? 5.329 -13.891 13.201 1.00 87.12 158 PRO A C 1
ATOM 1292 O O . PRO A 1 158 ? 4.252 -13.394 13.532 1.00 87.12 158 PRO A O 1
ATOM 1295 N N . SER A 1 159 ? 6.015 -14.696 14.011 1.00 87.12 159 SER A N 1
ATOM 1296 C CA . SER A 1 159 ? 5.493 -15.182 15.295 1.00 87.12 159 SER A CA 1
ATOM 1297 C C . SER A 1 159 ? 5.125 -14.060 16.273 1.00 87.12 159 SER A C 1
ATOM 1299 O O . SER A 1 159 ? 4.184 -14.199 17.051 1.00 87.12 159 SER A O 1
ATOM 1301 N N . PHE A 1 160 ? 5.811 -12.914 16.212 1.00 84.38 160 PHE A N 1
ATOM 1302 C CA . PHE A 1 160 ? 5.535 -11.780 17.096 1.00 84.38 160 PHE A CA 1
ATOM 1303 C C . PHE A 1 160 ? 4.143 -11.155 16.887 1.00 84.38 160 PHE A C 1
ATOM 1305 O O . PHE A 1 160 ? 3.631 -10.529 17.814 1.00 84.38 160 PHE A O 1
ATOM 1312 N N . TRP A 1 161 ? 3.500 -11.348 15.725 1.00 86.62 161 TRP A N 1
ATOM 1313 C CA . TRP A 1 161 ? 2.110 -10.913 15.516 1.00 86.62 161 TRP A CA 1
ATOM 1314 C C . TRP A 1 161 ? 1.111 -11.694 16.366 1.00 86.62 161 TRP A C 1
ATOM 1316 O O . TRP A 1 161 ? 0.108 -11.131 16.797 1.00 86.62 161 TRP A O 1
ATOM 1326 N N . LEU A 1 162 ? 1.407 -12.955 16.676 1.00 82.69 162 LEU A N 1
ATOM 1327 C CA . LEU A 1 162 ? 0.547 -13.779 17.524 1.00 82.69 162 LEU A CA 1
ATOM 1328 C C . LEU A 1 162 ? 0.646 -13.351 18.996 1.00 82.69 162 LEU A C 1
ATOM 1330 O O . LEU A 1 162 ? -0.353 -13.316 19.708 1.00 82.69 162 LEU A O 1
ATOM 1334 N N . ASN A 1 163 ? 1.836 -12.934 19.432 1.00 70.25 163 ASN A N 1
ATOM 1335 C CA . ASN A 1 163 ? 2.072 -12.500 20.811 1.00 70.25 163 ASN A CA 1
ATOM 1336 C C . ASN A 1 163 ? 1.438 -11.134 21.117 1.00 70.25 163 ASN A C 1
ATOM 1338 O O . ASN A 1 163 ? 0.952 -10.918 22.225 1.00 70.25 163 ASN A O 1
ATOM 1342 N N . ALA A 1 164 ? 1.397 -10.225 20.138 1.00 62.53 164 ALA A N 1
ATOM 1343 C CA . ALA A 1 164 ? 0.754 -8.919 20.293 1.00 62.53 164 ALA A CA 1
ATOM 1344 C C . ALA A 1 164 ? -0.769 -9.029 20.507 1.00 62.53 164 ALA A C 1
ATOM 1346 O O . ALA A 1 164 ? -1.344 -8.232 21.245 1.00 62.53 164 ALA A O 1
ATOM 1347 N N . ASN A 1 165 ? -1.412 -10.041 19.916 1.00 54.09 165 ASN A N 1
ATOM 1348 C CA . ASN A 1 165 ? -2.847 -10.279 20.085 1.00 54.09 165 ASN A CA 1
ATOM 1349 C C . ASN A 1 165 ? -3.202 -10.860 21.461 1.00 54.09 165 ASN A C 1
ATOM 1351 O O . ASN A 1 165 ? -4.275 -10.560 21.980 1.00 54.09 165 ASN A O 1
ATOM 1355 N N . ASN A 1 166 ? -2.299 -11.622 22.084 1.00 48.72 166 ASN A N 1
ATOM 1356 C CA . ASN A 1 166 ? -2.546 -12.234 23.394 1.00 48.72 166 ASN A CA 1
ATOM 1357 C C . ASN A 1 166 ? -2.481 -11.237 24.565 1.00 48.72 166 ASN A C 1
ATOM 1359 O O . ASN A 1 166 ? -3.128 -11.462 25.583 1.00 48.72 166 ASN A O 1
ATOM 1363 N N . ASN A 1 167 ? -1.770 -10.112 24.426 1.00 44.38 167 ASN A N 1
ATOM 1364 C CA . ASN A 1 167 ? -1.679 -9.101 25.489 1.00 44.38 167 ASN A CA 1
ATOM 1365 C C . ASN A 1 167 ? -2.881 -8.141 25.558 1.00 44.38 167 ASN A C 1
ATOM 1367 O O . ASN A 1 167 ? -3.041 -7.452 26.560 1.00 44.38 167 ASN A O 1
ATOM 1371 N N . ASN A 1 168 ? -3.756 -8.112 24.547 1.00 46.66 168 ASN A N 1
ATOM 1372 C CA . ASN A 1 168 ? -4.977 -7.291 24.571 1.00 46.66 168 ASN A CA 1
ATOM 1373 C C . ASN A 1 168 ? -6.177 -7.989 25.247 1.00 46.66 168 ASN A C 1
ATOM 1375 O O . ASN A 1 168 ? -7.261 -7.415 25.291 1.00 46.66 168 ASN A O 1
ATOM 1379 N N . GLY A 1 169 ? -6.000 -9.214 25.757 1.00 37.12 169 GLY A N 1
ATOM 1380 C CA . GLY A 1 169 ? -7.018 -9.965 26.506 1.00 37.12 169 GLY A CA 1
ATOM 1381 C C . GLY A 1 169 ? -6.852 -9.928 28.029 1.00 37.12 169 GLY A C 1
ATOM 1382 O O . GLY A 1 169 ? -7.590 -10.618 28.727 1.00 37.12 169 GLY A O 1
ATOM 1383 N N . ALA A 1 170 ? -5.883 -9.168 28.547 1.00 30.97 170 ALA A N 1
ATOM 1384 C CA . ALA A 1 170 ? -5.564 -9.111 29.971 1.00 30.97 170 ALA A CA 1
ATOM 1385 C C . ALA A 1 170 ? -5.498 -7.663 30.481 1.00 30.97 170 ALA A C 1
ATOM 1387 O O . ALA A 1 170 ? -4.453 -7.236 30.954 1.00 30.97 170 ALA A O 1
ATOM 1388 N N . HIS A 1 171 ? -6.602 -6.919 30.378 1.00 33.91 171 HIS A N 1
ATOM 1389 C CA . HIS A 1 171 ? -6.900 -5.755 31.221 1.00 33.91 171 HIS A CA 1
ATOM 1390 C C . HIS A 1 171 ? -8.409 -5.583 31.373 1.00 33.91 171 HIS A C 1
ATOM 1392 O O . HIS A 1 171 ? -9.110 -5.632 30.337 1.00 33.91 171 HIS A O 1
#

Solvent-accessible surface area (backbone atoms only — not comparable to full-atom values): 10424 Å² total; per-residue (Å²): 52,39,49,81,82,54,92,91,61,45,76,76,72,78,44,54,68,42,54,64,66,58,51,54,52,39,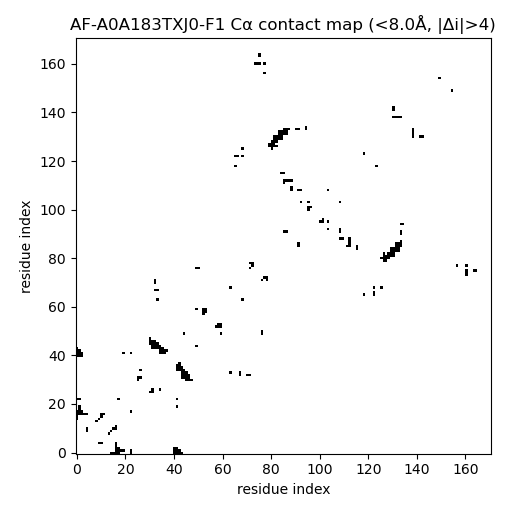53,76,69,63,44,44,55,46,70,50,75,54,94,96,21,45,41,61,48,40,51,66,63,53,50,57,39,44,76,67,80,40,88,77,90,79,92,73,62,75,86,41,48,68,54,45,72,71,43,86,72,72,82,84,36,73,41,78,36,64,38,56,73,70,44,45,50,51,49,35,42,76,70,69,47,66,86,74,52,66,70,60,55,51,47,52,46,49,53,40,50,51,48,45,72,76,45,43,94,70,45,77,41,78,44,66,52,60,44,72,67,62,42,50,51,53,51,50,52,50,54,53,42,67,75,76,44,94,79,92,72,68,70,66,57,61,56,62,59,61,64,76,77,72,126

pLDDT: mean 91.2, std 11.27, range [30.97, 98.38]

Nearest PDB structures (foldseek):
  4wsi-assembly1_A  TM=9.079E-01  e=2.692E-12  Homo sapiens
  8pts-assembly1_B  TM=8.282E-01  e=9.343E-10  Homo sapiens
  1ex7-assembly1_A  TM=6.444E-01  e=2.974E-09  Saccharomyces cerevisiae
  1lvg-assembly1_A  TM=6.015E-01  e=1.941E-09  Mus musculus
  1z6g-assembly1_A  TM=6.335E-01  e=5.212E-08  Plasmodium falciparum 3D7

Radius of gyration: 19.09 Å; Cα contacts (8 Å, |Δi|>4): 153; chains: 1; bounding box: 41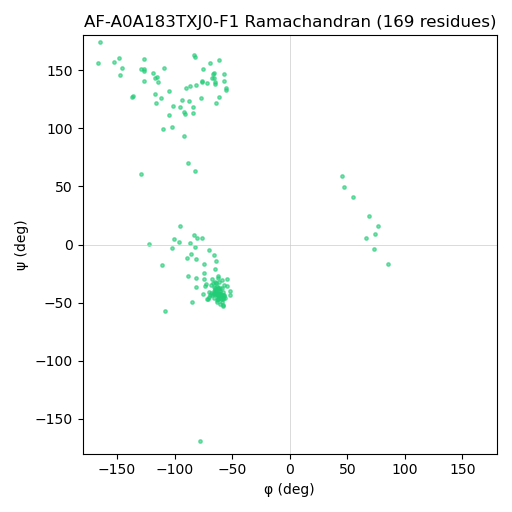×44×56 Å

Sequence (171 aa):
TTRPKKTGEIDGVHFHFVTRQKFQEDARAGKFIEYGEYQKHLYGTSIAAVQAVVNRAKICLFTLKAENLKALRRTSLMPYVVFIAPPSLQQLRRQKELLGQHGVKDDHLKLILNEGKITEQEYGHLFDRIIVNVDLDRSLNELKEIVRKLETEPHWVPSFWLNANNNNGAH

InterPro domains:
  IPR008144 Guanylate kinase-like domain [PS50052] (1-148)
  IPR008145 Guanylate kinase/L-type calcium channel beta subunit [PF00625] (1-149)
  IPR008145 Guanylate kinase/L-type calcium channel beta subunit [SM00072] (1-151)
  IPR027417 P-loop containing nucleoside triphosphate hydrolase [G3DSA:3.40.50.300] (1-163)
  IPR027417 P-loop containing nucleoside triphosphate hydrolase [SSF52540] (1-159)
  IPR050716 Me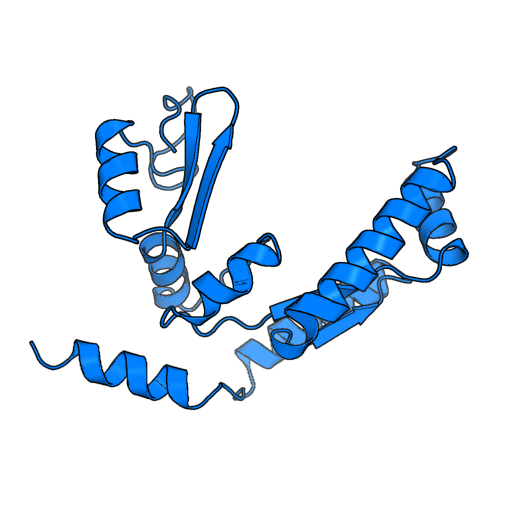mbrane-associated guanylate kinase [PTHR23122] (1-162)

Secondary structure (DSSP, 8-state):
--SPPPTT--BTTTB----HHHHHHHHHTT-EEEEEEETTEEEEEEHHHHHHHHTTT--------GGGHHHHTTSTT----EEEE---HHHHHHHHHHTT-TT--HHHHHHHHHHHHHHHHHHGGG-SEEEE-SSHHHHHHHHHHHHHHHHHS-----THHHHHHHGGG--

Organism: Toxocara canis (NCBI:txid6265)

Foldseek 3Di:
DCDDDDPPDDDPPPYPHDHPVVVVVCVVVLQFLDWDDDPNGIDTHGPVNCVVQVVVVHDDDDDDDLVSLVSVLVDLSQDAAEAAAEADLVLNQVVCVVVVNPPDDSVVSVVSNVVSVVSCVVRVVSHPYYHHPSDPVVSVVVVVVVVVCVSPDDDDGPPVSVVSVVVVVPD